Protein AF-A0A5F1B6Y2-F1 (afdb_monomer_lite)

Foldseek 3Di:
DDKDWAFAALVRHGDPDPVRGQKIWIQHPQRWIWIFGRNDLWTKTWIAHVVGDIDIDTPPCPSVVVVLVVPPPPPDPDDHPVNVVCVPDDPVRVLVVLCVPDLDDRHPHHVVVVVVVVVVVVPCVVVVVVVPCVVVVVVVVVVD

pLDDT: mean 80.1, std 14.96, range [46.19, 98.25]

Radius of gyration: 40.49 Å; chains: 1; bounding box: 96×41×99 Å

Secondary structure (DSSP, 8-state):
---EEEEE-TTSSBPSSGGG--EEEEE-TT--EEEEE-SSSSEEEEEE-TTS--EEEEETTHHHHHHHHH---TTSTT--HHHHHHHS--HHHHHHHHHSS-SSSSSSS-HHHHHHHHHHHH--HHHHHHH--HHHHHHHHTT-

Structure (mmCIF, N/CA/C/O backbone):
data_AF-A0A5F1B6Y2-F1
#
_entry.id   AF-A0A5F1B6Y2-F1
#
loop_
_atom_site.group_PDB
_atom_site.id
_atom_site.type_symbol
_atom_site.label_atom_id
_atom_site.label_alt_id
_atom_site.label_comp_id
_atom_site.label_asym_id
_atom_site.label_entity_id
_atom_site.label_seq_id
_atom_site.pdbx_PDB_ins_code
_atom_site.Cartn_x
_atom_site.Cartn_y
_atom_site.Cartn_z
_atom_site.occupancy
_atom_site.B_iso_or_equiv
_atom_site.auth_seq_id
_atom_site.auth_comp_id
_atom_site.auth_asym_id
_atom_site.auth_atom_id
_atom_site.pdbx_PDB_model_num
ATOM 1 N N . MET A 1 1 ? -7.972 -1.593 34.582 1.00 78.31 1 MET A N 1
ATOM 2 C CA . MET A 1 1 ? -8.738 -2.527 33.729 1.00 78.31 1 MET A CA 1
ATOM 3 C C . MET A 1 1 ? -7.892 -3.751 33.401 1.00 78.31 1 MET A C 1
ATOM 5 O O . MET A 1 1 ? -6.699 -3.746 33.688 1.00 78.31 1 MET A O 1
ATOM 9 N N . VAL A 1 2 ? -8.493 -4.808 32.847 1.00 90.31 2 VAL A N 1
ATOM 10 C CA . VAL A 1 2 ? -7.740 -5.930 32.261 1.00 90.31 2 VAL A CA 1
ATOM 11 C C . VAL A 1 2 ? -7.421 -5.565 30.815 1.00 90.31 2 VAL A C 1
ATOM 13 O O . VAL A 1 2 ? -8.306 -5.085 30.108 1.00 90.31 2 VAL A O 1
ATOM 16 N N . ALA A 1 3 ? -6.173 -5.773 30.390 1.00 95.94 3 ALA A N 1
ATOM 17 C CA . ALA A 1 3 ? -5.798 -5.557 28.998 1.00 95.94 3 ALA A CA 1
ATOM 18 C C . ALA A 1 3 ? -6.675 -6.418 28.074 1.00 95.94 3 ALA A C 1
ATOM 20 O O . ALA A 1 3 ? -6.994 -7.563 28.400 1.00 95.94 3 ALA A O 1
ATOM 21 N N . SER A 1 4 ? -7.082 -5.872 26.933 1.00 96.56 4 SER A N 1
ATOM 22 C CA . SER A 1 4 ? -7.984 -6.558 26.008 1.00 96.56 4 SER A CA 1
ATOM 23 C C . SER A 1 4 ? -7.586 -6.330 24.562 1.00 96.56 4 SER A C 1
ATOM 25 O O . SER A 1 4 ? -7.063 -5.277 24.211 1.00 96.56 4 SER A O 1
ATOM 27 N N . LEU A 1 5 ? -7.855 -7.326 23.725 1.00 97.56 5 LEU A N 1
ATOM 28 C CA . LEU A 1 5 ? -7.690 -7.248 22.282 1.00 97.56 5 LEU A CA 1
ATOM 29 C C . LEU A 1 5 ? -9.060 -7.437 21.634 1.00 97.56 5 LEU A C 1
ATOM 31 O O . LEU A 1 5 ? -9.757 -8.407 21.936 1.00 97.56 5 LEU A O 1
ATOM 35 N N . LYS A 1 6 ? -9.448 -6.505 20.766 1.00 97.06 6 LYS A N 1
ATOM 36 C CA . LYS A 1 6 ? -10.716 -6.531 20.038 1.00 97.06 6 LYS A CA 1
ATOM 37 C C . LYS A 1 6 ? -10.459 -6.599 18.543 1.00 97.06 6 LYS A C 1
ATOM 39 O O . LYS A 1 6 ? -9.604 -5.885 18.026 1.00 97.06 6 LYS A O 1
ATOM 44 N N . PHE A 1 7 ? -11.235 -7.443 17.876 1.00 98.25 7 PHE A N 1
ATOM 45 C CA . PHE A 1 7 ? -11.324 -7.512 16.426 1.00 98.25 7 PHE A CA 1
ATOM 46 C C . PHE A 1 7 ? -12.676 -6.939 16.028 1.00 98.25 7 PHE A C 1
ATOM 48 O O . PHE A 1 7 ? -13.721 -7.441 16.447 1.00 98.25 7 PHE A O 1
ATOM 55 N N . GLU A 1 8 ? -12.648 -5.849 15.279 1.00 98.19 8 GLU A N 1
ATOM 56 C CA . GLU A 1 8 ? -13.807 -5.004 15.037 1.00 98.19 8 GLU A CA 1
ATOM 57 C C . GLU A 1 8 ? -14.053 -4.862 13.527 1.00 98.19 8 GLU A C 1
ATOM 59 O O . GLU A 1 8 ? -13.124 -4.840 12.712 1.00 98.19 8 GLU A O 1
ATOM 64 N N . SER A 1 9 ? -15.329 -4.803 13.150 1.00 97.38 9 SER A N 1
ATOM 65 C CA . SER A 1 9 ? -15.777 -4.457 11.804 1.00 97.38 9 SER A CA 1
ATOM 66 C C . SER A 1 9 ? -15.499 -2.987 11.506 1.00 97.38 9 SER A C 1
ATOM 68 O O . SER A 1 9 ? -15.223 -2.219 12.424 1.00 97.38 9 SER A O 1
ATOM 70 N N . ALA A 1 10 ? -15.657 -2.552 10.252 1.00 95.50 10 ALA A N 1
ATOM 71 C CA . ALA A 1 10 ? -15.493 -1.140 9.884 1.00 95.50 10 ALA A CA 1
ATOM 72 C C . ALA A 1 10 ? -16.407 -0.170 10.658 1.00 95.50 10 ALA A C 1
ATOM 74 O O . ALA A 1 10 ? -16.105 1.016 10.744 1.00 95.50 10 ALA A O 1
ATOM 75 N N . ALA A 1 11 ? -17.504 -0.665 11.238 1.00 95.19 11 ALA A N 1
ATOM 76 C CA . ALA A 1 11 ? -18.408 0.129 12.065 1.00 95.19 11 ALA A CA 1
ATOM 77 C C . ALA A 1 11 ? -17.934 0.281 13.527 1.00 95.19 11 ALA A C 1
ATOM 79 O O . ALA A 1 11 ? -18.641 0.883 14.332 1.00 95.19 11 ALA A O 1
ATOM 80 N N . GLY A 1 12 ? -16.784 -0.293 13.902 1.00 94.44 12 GLY A N 1
ATOM 81 C CA . GLY A 1 12 ? -16.292 -0.296 15.284 1.00 94.44 12 GLY A CA 1
ATOM 82 C C . GLY A 1 12 ? -17.057 -1.248 16.212 1.00 94.44 12 GLY A C 1
ATOM 83 O O . GLY A 1 12 ? -17.009 -1.106 17.431 1.00 94.44 12 GLY A O 1
ATOM 84 N N . THR A 1 13 ? -17.796 -2.209 15.655 1.00 96.69 13 THR A N 1
ATOM 85 C CA . THR A 1 13 ? -18.474 -3.275 16.409 1.00 96.69 13 THR A CA 1
ATOM 86 C C . THR A 1 13 ? -17.651 -4.554 16.368 1.00 96.69 13 THR A C 1
ATOM 88 O O . THR A 1 13 ? -16.891 -4.748 15.427 1.00 96.69 13 THR A O 1
ATOM 91 N N . ALA A 1 14 ? -17.825 -5.467 17.327 1.00 97.50 14 ALA A N 1
ATOM 92 C CA . ALA A 1 14 ? -17.155 -6.769 17.282 1.00 97.50 14 ALA A CA 1
ATOM 93 C C . ALA A 1 14 ? -17.433 -7.493 15.949 1.00 97.50 14 ALA A C 1
ATOM 95 O O . ALA A 1 14 ? -18.589 -7.597 15.533 1.00 97.50 14 ALA A O 1
ATOM 96 N N . ALA A 1 15 ? -16.376 -7.957 15.282 1.00 97.62 15 ALA A N 1
ATOM 97 C CA . ALA A 1 15 ? -16.481 -8.713 14.038 1.00 97.62 15 ALA A CA 1
ATOM 98 C C . ALA A 1 15 ? -16.978 -10.140 14.322 1.00 97.62 15 ALA A C 1
ATOM 100 O O . ALA A 1 15 ? -16.497 -10.789 15.253 1.00 97.62 15 ALA A O 1
ATOM 101 N N . ALA A 1 16 ? -17.918 -10.644 13.517 1.00 96.62 16 ALA A N 1
ATOM 102 C CA . ALA A 1 16 ? -18.422 -12.013 13.648 1.00 96.62 16 ALA A CA 1
ATOM 103 C C . ALA A 1 16 ? -17.533 -13.028 12.913 1.00 96.62 16 ALA A C 1
ATOM 105 O O . ALA A 1 16 ? -17.490 -14.206 13.272 1.00 96.62 16 ALA A O 1
ATOM 106 N N . THR A 1 17 ? -16.808 -12.571 11.890 1.00 96.94 17 THR A N 1
ATOM 107 C CA . THR A 1 17 ? -15.930 -13.391 11.049 1.00 96.94 17 THR A CA 1
ATOM 108 C C . THR A 1 17 ? -14.593 -12.695 10.795 1.00 96.94 17 THR A C 1
ATOM 110 O O . THR A 1 17 ? -14.487 -11.472 10.871 1.00 96.94 17 THR A O 1
ATOM 113 N N . LEU A 1 18 ? -13.552 -13.459 10.439 1.00 95.00 18 LEU A N 1
ATOM 114 C CA . LEU A 1 18 ? -12.239 -12.887 10.100 1.00 95.00 18 LEU A CA 1
ATOM 115 C C . LEU A 1 18 ? -12.293 -11.958 8.880 1.00 95.00 18 LEU A C 1
ATOM 117 O O . LEU A 1 18 ? -11.541 -10.993 8.808 1.00 95.00 18 LEU A O 1
ATOM 121 N N . THR A 1 19 ? -13.197 -12.224 7.938 1.00 94.31 19 THR A N 1
ATOM 122 C CA . THR A 1 19 ? -13.395 -11.399 6.738 1.00 94.31 19 THR A CA 1
ATOM 123 C C . THR A 1 19 ? -13.976 -10.020 7.042 1.00 94.31 19 THR A C 1
ATOM 125 O O . THR A 1 19 ? -13.805 -9.095 6.250 1.00 94.31 19 THR A O 1
ATOM 128 N N . GLU A 1 20 ? -14.647 -9.867 8.184 1.00 96.00 20 GLU A N 1
ATOM 129 C CA . GLU A 1 20 ? -15.212 -8.592 8.631 1.00 96.00 20 GLU A CA 1
ATOM 130 C C . GLU A 1 20 ? -14.207 -7.725 9.386 1.00 96.00 20 GLU A C 1
ATOM 132 O O . GLU A 1 20 ? -14.459 -6.534 9.544 1.00 96.00 20 GLU A O 1
ATOM 137 N N . VAL A 1 21 ? -13.085 -8.282 9.851 1.00 97.19 21 VAL A N 1
ATOM 138 C CA . VAL A 1 21 ? -12.107 -7.540 10.652 1.00 97.19 21 VAL A CA 1
ATOM 139 C C . VAL A 1 21 ? -11.484 -6.432 9.811 1.00 97.19 21 VAL A C 1
ATOM 141 O O . VAL A 1 21 ? -10.780 -6.685 8.833 1.00 97.19 21 VAL A O 1
ATOM 144 N N . LYS A 1 22 ? -11.731 -5.188 10.220 1.00 96.56 22 LYS A N 1
ATOM 145 C CA . LYS A 1 22 ? -11.130 -3.980 9.636 1.00 96.56 22 LYS A CA 1
ATOM 146 C C . LYS A 1 22 ? -10.396 -3.128 10.661 1.00 96.56 22 LYS A C 1
ATOM 148 O O . LYS A 1 22 ? -9.591 -2.283 10.287 1.00 96.56 22 LYS A O 1
ATOM 153 N N . LEU A 1 23 ? -10.662 -3.373 11.936 1.00 97.12 23 LEU A N 1
ATOM 154 C CA . LEU A 1 23 ? -10.091 -2.673 13.069 1.00 97.12 23 LEU A CA 1
ATOM 155 C C . LEU A 1 23 ? -9.555 -3.710 14.059 1.00 97.12 23 LEU A C 1
ATOM 157 O O . LEU A 1 23 ? -10.221 -4.705 14.358 1.00 97.12 23 LEU A O 1
ATOM 161 N N . VAL A 1 24 ? -8.346 -3.488 14.565 1.00 98.06 24 VAL A N 1
ATOM 162 C CA . VAL A 1 24 ? -7.775 -4.273 15.665 1.00 98.06 24 VAL A CA 1
ATOM 163 C C . VAL A 1 24 ? -7.365 -3.313 16.761 1.00 98.06 24 VAL A C 1
ATOM 165 O O . VAL A 1 24 ? -6.448 -2.519 16.563 1.00 98.06 24 VAL A O 1
ATOM 168 N N . THR A 1 25 ? -8.028 -3.401 17.911 1.00 97.62 25 THR A N 1
ATOM 169 C CA . THR A 1 25 ? -7.808 -2.490 19.036 1.00 97.62 25 THR A CA 1
ATOM 170 C C . THR A 1 25 ? -7.263 -3.248 20.238 1.00 97.62 25 THR A C 1
ATOM 172 O O . THR A 1 25 ? -7.943 -4.105 20.806 1.00 97.62 25 THR A O 1
ATOM 175 N N . LEU A 1 26 ? -6.051 -2.902 20.663 1.00 98.06 26 LEU A N 1
ATOM 176 C CA . LEU A 1 26 ? -5.505 -3.272 21.966 1.00 98.06 26 LEU A CA 1
ATOM 177 C C . LEU A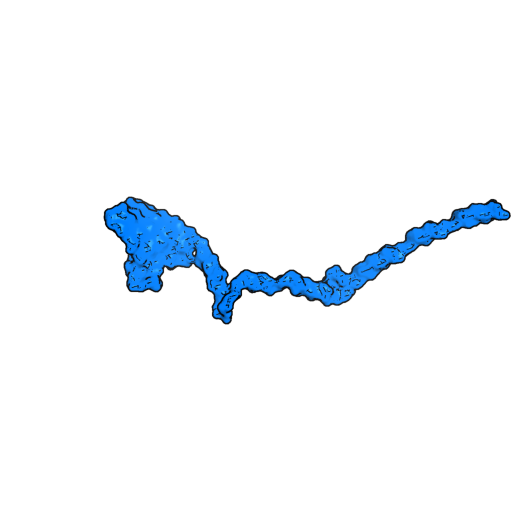 1 26 ? -5.856 -2.171 22.970 1.00 98.06 26 LEU A C 1
ATOM 179 O O . LEU A 1 26 ? -5.516 -1.014 22.742 1.00 98.06 26 LEU A O 1
ATOM 183 N N . ALA A 1 27 ? -6.488 -2.523 24.085 1.00 97.12 27 ALA A N 1
ATOM 184 C CA . ALA A 1 27 ? -6.574 -1.669 25.265 1.00 97.12 27 ALA A CA 1
ATOM 185 C C . ALA A 1 27 ? -5.620 -2.198 26.340 1.00 97.12 27 ALA A C 1
ATOM 187 O O . ALA A 1 27 ? -5.655 -3.389 26.659 1.00 97.12 27 ALA A O 1
ATOM 188 N N . ASP A 1 28 ? -4.766 -1.336 26.888 1.00 97.06 28 ASP A N 1
ATOM 189 C CA . ASP A 1 28 ? -3.877 -1.706 27.990 1.00 97.06 28 ASP A CA 1
ATOM 190 C C . ASP A 1 28 ? -4.613 -1.731 29.346 1.00 97.06 28 ASP A C 1
ATOM 192 O O . ASP A 1 28 ? -5.818 -1.496 29.451 1.00 97.06 28 ASP A O 1
ATOM 196 N N . ASN A 1 29 ? -3.898 -2.050 30.423 1.00 96.88 29 ASN A N 1
ATOM 197 C CA . ASN A 1 29 ? -4.467 -2.091 31.774 1.00 96.88 29 ASN A CA 1
ATOM 198 C C . ASN A 1 29 ? -4.874 -0.708 32.326 1.00 96.88 29 ASN A C 1
ATOM 200 O O . ASN A 1 29 ? -5.543 -0.642 33.366 1.00 96.88 29 ASN A O 1
ATOM 204 N N . THR A 1 30 ? -4.503 0.370 31.631 1.00 96.31 30 THR A N 1
ATOM 205 C CA . THR A 1 30 ? -4.811 1.769 31.952 1.00 96.31 30 THR A CA 1
ATOM 206 C C . THR A 1 30 ? -5.848 2.400 31.015 1.00 96.31 30 THR A C 1
ATOM 208 O O . THR A 1 30 ? -6.122 3.590 31.155 1.00 96.31 30 THR A O 1
ATOM 211 N N . ASP A 1 31 ? -6.455 1.611 30.120 1.00 95.38 31 ASP A N 1
ATOM 212 C CA . ASP A 1 31 ? -7.407 2.024 29.075 1.00 95.38 31 ASP A CA 1
ATOM 213 C C . ASP A 1 31 ? -6.841 2.881 27.939 1.00 95.38 31 ASP A C 1
ATOM 215 O O . ASP A 1 31 ? -7.615 3.432 27.147 1.00 95.38 31 ASP A O 1
ATOM 219 N N . ASN A 1 32 ? -5.518 2.965 27.780 1.00 96.62 32 ASN A N 1
ATOM 220 C CA . ASN A 1 32 ? -4.997 3.508 26.530 1.00 96.62 32 ASN A CA 1
ATOM 221 C C . ASN A 1 32 ? -5.260 2.512 25.404 1.00 96.62 32 ASN A C 1
ATOM 223 O O . ASN A 1 32 ? -5.113 1.299 25.579 1.00 96.62 32 ASN A O 1
ATOM 227 N N . LYS A 1 33 ? -5.638 3.032 24.238 1.00 97.38 33 LYS A N 1
ATOM 228 C CA . LYS A 1 33 ? -6.021 2.234 23.076 1.00 97.38 33 LYS A CA 1
ATOM 229 C C . LYS A 1 33 ? -5.023 2.397 21.946 1.00 97.38 33 LYS A C 1
ATOM 231 O O . LYS A 1 33 ? -4.625 3.516 21.629 1.00 97.38 33 LYS A O 1
ATOM 236 N N . TYR A 1 34 ? -4.685 1.283 21.316 1.00 97.69 34 TYR A N 1
ATOM 237 C CA . TYR A 1 34 ? -3.834 1.197 20.139 1.00 97.69 34 TYR A CA 1
ATOM 238 C C . TYR A 1 34 ? -4.632 0.499 19.047 1.00 97.69 34 TYR A C 1
ATOM 240 O O . TYR A 1 34 ? -5.012 -0.658 19.227 1.00 97.69 34 TYR A O 1
ATOM 248 N N . THR A 1 35 ? -4.897 1.192 17.945 1.00 97.56 35 THR A N 1
ATOM 249 C CA . THR A 1 35 ? -5.775 0.692 16.886 1.00 97.56 35 THR A CA 1
ATOM 250 C C . THR A 1 35 ? -5.023 0.609 15.566 1.00 97.56 35 THR A C 1
ATOM 252 O O . THR A 1 35 ? -4.424 1.588 15.125 1.00 97.56 35 THR A O 1
ATOM 255 N N . LEU A 1 36 ? -5.061 -0.566 14.942 1.00 96.81 36 LEU A N 1
ATOM 256 C CA . LEU A 1 36 ? -4.753 -0.756 13.527 1.00 96.81 36 LEU A CA 1
ATOM 257 C C . LEU A 1 36 ? -6.067 -0.660 12.755 1.00 96.81 36 LEU A C 1
ATOM 259 O O . LEU A 1 36 ? -7.000 -1.405 13.050 1.00 96.81 36 LEU A O 1
ATOM 263 N N . ASP A 1 37 ? -6.134 0.246 11.789 1.00 94.44 37 ASP A N 1
ATOM 264 C CA . ASP A 1 37 ? -7.320 0.530 10.987 1.00 94.44 37 ASP A CA 1
ATOM 265 C C . ASP A 1 37 ? -6.989 0.353 9.497 1.00 94.44 37 ASP A C 1
ATOM 267 O O . ASP A 1 37 ? -6.091 1.002 8.958 1.00 94.44 37 ASP A O 1
ATOM 271 N N . ILE A 1 38 ? -7.715 -0.567 8.861 1.00 91.94 38 ILE A N 1
ATOM 272 C CA . ILE A 1 38 ? -7.676 -0.871 7.423 1.00 91.94 38 ILE A CA 1
ATOM 273 C C . ILE A 1 38 ? -9.072 -0.725 6.791 1.00 91.94 38 ILE A C 1
ATOM 275 O O . ILE A 1 38 ? -9.436 -1.441 5.855 1.00 91.94 38 ILE A O 1
ATOM 279 N N . THR A 1 39 ? -9.914 0.142 7.357 1.00 91.50 39 THR A N 1
ATOM 280 C CA . THR A 1 39 ? -11.241 0.469 6.808 1.00 91.50 39 THR A CA 1
ATOM 281 C C . THR A 1 39 ? -11.145 1.177 5.461 1.00 91.50 39 THR A C 1
ATOM 283 O O . THR A 1 39 ? -12.044 1.047 4.631 1.00 91.50 39 THR A O 1
ATOM 286 N N . THR A 1 40 ? -10.043 1.892 5.245 1.00 87.56 40 THR A N 1
ATOM 287 C CA . THR A 1 40 ? -9.652 2.520 3.981 1.00 87.56 40 THR A CA 1
ATOM 288 C C . THR A 1 40 ? -8.536 1.731 3.295 1.00 87.56 40 THR A C 1
ATOM 290 O O . THR A 1 40 ? -8.007 0.775 3.856 1.00 87.56 40 THR A O 1
ATOM 293 N N . ASP A 1 41 ? -8.128 2.168 2.103 1.00 82.56 41 ASP A N 1
ATOM 294 C CA . ASP A 1 41 ? -6.990 1.578 1.385 1.00 82.56 41 ASP A CA 1
ATOM 295 C C . ASP A 1 41 ? -5.638 1.834 2.081 1.00 82.56 41 ASP A C 1
ATOM 297 O O . ASP A 1 41 ? -4.663 1.123 1.841 1.00 82.56 41 ASP A O 1
ATOM 301 N N . ASP A 1 42 ? -5.562 2.826 2.970 1.00 85.44 42 ASP A N 1
ATOM 302 C CA . ASP A 1 42 ? -4.371 3.087 3.776 1.00 85.44 42 ASP A CA 1
ATOM 303 C C . ASP A 1 42 ? -4.420 2.364 5.127 1.00 85.44 42 ASP A C 1
ATOM 305 O O . ASP A 1 42 ? -5.476 2.246 5.753 1.00 85.44 42 ASP A O 1
ATOM 309 N N . LEU A 1 43 ? -3.244 1.943 5.607 1.00 91.19 43 LEU A N 1
ATOM 310 C CA . LEU A 1 43 ? -3.075 1.461 6.976 1.00 91.19 43 LEU A CA 1
ATOM 311 C C . LEU A 1 43 ? -2.939 2.657 7.913 1.00 91.19 43 LEU A C 1
ATOM 313 O O . LEU A 1 43 ? -1.966 3.411 7.835 1.00 91.19 43 LEU A O 1
ATOM 317 N N . LYS A 1 44 ? -3.872 2.793 8.848 1.00 94.06 44 LYS A N 1
ATOM 318 C CA . LYS A 1 44 ? -3.803 3.785 9.917 1.00 94.06 44 LYS A CA 1
ATOM 319 C C . LYS A 1 44 ? -3.423 3.119 11.231 1.00 94.06 44 LYS A C 1
ATOM 321 O O . LYS A 1 44 ? -3.907 2.040 11.570 1.00 94.06 44 LYS A O 1
ATOM 326 N N . VAL A 1 45 ? -2.550 3.782 11.977 1.00 95.75 45 VAL A N 1
ATOM 327 C CA . VAL A 1 45 ? -2.151 3.396 13.329 1.00 95.75 45 VAL A CA 1
ATOM 328 C C . VAL A 1 45 ? -2.552 4.527 14.262 1.00 95.75 45 VAL A C 1
ATOM 330 O O . VAL A 1 45 ? -2.075 5.651 14.112 1.00 95.75 45 VAL A O 1
ATOM 333 N N . ALA A 1 46 ? -3.432 4.244 15.214 1.00 96.50 46 ALA A N 1
ATOM 334 C CA . ALA A 1 46 ? -3.942 5.230 16.155 1.00 96.50 46 ALA A CA 1
ATOM 335 C C . ALA A 1 46 ? -3.547 4.891 17.593 1.00 96.50 46 ALA A C 1
ATOM 337 O O . ALA A 1 46 ? -3.565 3.731 18.002 1.00 96.50 46 ALA A O 1
ATOM 338 N N . TYR A 1 47 ? -3.238 5.925 18.371 1.00 97.56 47 TYR A N 1
ATOM 339 C CA . TYR A 1 47 ? -3.087 5.861 19.819 1.00 97.56 47 TYR A CA 1
ATOM 340 C C . TYR A 1 47 ? -4.076 6.817 20.481 1.00 97.56 47 TYR A C 1
ATOM 342 O O . TYR A 1 47 ? -4.031 8.022 20.237 1.00 97.56 47 TYR A O 1
ATOM 350 N N . THR A 1 48 ? -4.937 6.299 21.350 1.00 97.50 48 THR A N 1
ATOM 351 C CA . THR A 1 48 ? -5.871 7.101 22.147 1.00 97.50 48 THR A CA 1
ATOM 352 C C . THR A 1 48 ? -5.539 6.925 23.626 1.00 97.50 48 THR A C 1
ATOM 354 O O . THR A 1 48 ? -5.822 5.860 24.177 1.00 97.50 48 THR A O 1
ATOM 357 N N . PRO A 1 49 ? -4.926 7.922 24.284 1.00 97.19 49 PRO A N 1
ATOM 358 C CA . PRO A 1 49 ? -4.699 7.865 25.721 1.00 97.19 49 PRO A CA 1
ATOM 359 C C . PRO A 1 49 ? -6.033 7.888 26.474 1.00 97.19 49 PRO A C 1
ATOM 361 O O . PRO A 1 49 ? -6.995 8.519 26.026 1.00 97.19 49 PRO A O 1
ATOM 364 N N . ASN A 1 50 ? -6.087 7.244 27.638 1.00 96.19 50 ASN A N 1
ATOM 365 C CA . ASN A 1 50 ? -7.275 7.263 28.484 1.00 96.19 50 ASN A CA 1
ATOM 366 C C . ASN A 1 50 ? -7.661 8.708 28.855 1.00 96.19 50 ASN A C 1
ATOM 368 O O . ASN A 1 50 ? -6.848 9.466 29.385 1.00 96.19 50 ASN A O 1
ATOM 372 N N . GLY A 1 51 ? -8.900 9.094 28.543 1.00 93.94 51 GLY A N 1
ATOM 373 C CA . GLY A 1 51 ? -9.417 10.445 28.772 1.00 93.94 51 GLY A CA 1
ATOM 374 C C . GLY A 1 51 ? -8.854 11.527 27.842 1.00 93.94 51 GLY A C 1
ATOM 375 O O . GLY A 1 51 ? -9.112 12.705 28.078 1.00 93.94 51 GLY A O 1
ATOM 376 N N . GLY A 1 52 ? -8.095 11.163 26.803 1.00 94.56 52 GLY A N 1
ATOM 377 C CA . GLY A 1 52 ? -7.544 12.110 25.835 1.00 94.56 52 GLY A CA 1
ATOM 378 C C . GLY A 1 52 ? -7.987 11.855 24.394 1.00 94.56 52 GLY A C 1
ATOM 379 O O . GLY A 1 52 ? -8.751 10.940 24.095 1.00 94.56 52 GLY A O 1
ATOM 380 N N . GLN A 1 53 ? -7.486 12.698 23.491 1.00 95.00 53 GLN A N 1
ATOM 381 C CA . GLN A 1 53 ? -7.807 12.641 22.064 1.00 95.00 53 GLN A CA 1
ATOM 382 C C . GLN A 1 53 ? -6.923 11.633 21.324 1.00 95.00 53 GLN A C 1
ATOM 384 O O . GLN A 1 53 ? -5.731 11.506 21.618 1.00 95.00 53 GLN A O 1
ATOM 389 N N . ALA A 1 54 ? -7.503 10.974 20.321 1.00 94.44 54 ALA A N 1
ATOM 390 C CA . ALA A 1 54 ? -6.784 10.078 19.427 1.00 94.44 54 ALA A CA 1
ATOM 391 C C . ALA A 1 54 ? -5.679 10.817 18.652 1.00 94.44 54 ALA A C 1
ATOM 393 O O . ALA A 1 54 ? -5.864 11.938 18.175 1.00 94.44 54 ALA A O 1
ATOM 394 N N . LYS A 1 55 ? -4.522 10.166 18.525 1.00 95.81 55 LYS A N 1
ATOM 395 C CA . LYS A 1 55 ? -3.409 10.554 17.657 1.00 95.81 55 LYS A CA 1
ATOM 396 C C . LYS A 1 55 ? -3.264 9.497 16.576 1.00 95.81 55 LYS A C 1
ATOM 398 O O . LYS A 1 55 ? -3.006 8.340 16.895 1.00 95.81 55 LYS A O 1
ATOM 403 N N . GLU A 1 56 ? -3.403 9.900 15.323 1.00 95.62 56 GLU A N 1
ATOM 404 C CA . GLU A 1 56 ? -3.403 8.993 14.177 1.00 95.62 56 GLU A CA 1
ATOM 405 C C . GLU A 1 56 ? -2.173 9.214 13.299 1.00 95.62 56 GLU A C 1
ATOM 407 O O . GLU A 1 56 ? -1.758 10.347 13.048 1.00 95.62 56 GLU A O 1
ATOM 412 N N . TYR A 1 57 ? -1.607 8.117 12.808 1.00 94.06 57 TYR A N 1
ATOM 413 C CA . TYR A 1 57 ? -0.594 8.108 11.768 1.00 94.06 57 TYR A CA 1
ATOM 414 C C . TYR A 1 57 ? -1.088 7.263 10.598 1.00 94.06 57 TYR A C 1
ATOM 416 O O . TYR A 1 57 ? -1.430 6.095 10.771 1.00 94.06 57 TYR A O 1
ATOM 424 N N . THR A 1 58 ? -1.125 7.855 9.406 1.00 92.81 58 THR A N 1
ATOM 425 C CA . THR A 1 58 ? -1.543 7.160 8.182 1.00 92.81 58 THR A CA 1
ATOM 426 C C . THR A 1 58 ? -0.311 6.744 7.388 1.00 92.81 58 THR A C 1
ATOM 428 O O . THR A 1 58 ? 0.509 7.584 7.012 1.00 92.81 58 THR A O 1
ATOM 431 N N . VAL A 1 59 ? -0.182 5.447 7.117 1.00 87.44 59 VAL A N 1
ATOM 432 C CA . VAL A 1 59 ? 0.818 4.894 6.201 1.00 87.44 59 VAL A CA 1
ATOM 433 C C . VAL A 1 59 ? 0.251 4.964 4.783 1.00 87.44 59 VAL A C 1
ATOM 435 O O . VAL A 1 59 ? -0.380 4.024 4.300 1.00 87.44 59 VAL A O 1
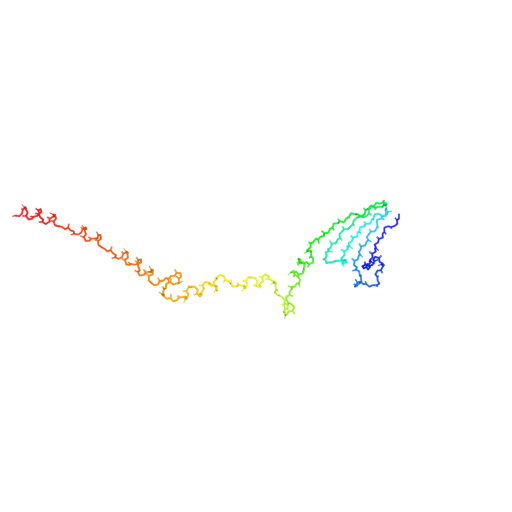ATOM 438 N N . ASN A 1 60 ? 0.472 6.102 4.125 1.00 82.31 60 ASN A N 1
ATOM 439 C CA . ASN A 1 60 ? -0.031 6.352 2.775 1.00 82.31 60 ASN A CA 1
ATOM 440 C C . ASN A 1 60 ? 0.625 5.427 1.739 1.00 82.31 60 ASN A C 1
ATOM 442 O O . ASN A 1 60 ? 1.842 5.224 1.751 1.00 82.31 60 ASN A O 1
ATOM 446 N N . GLY A 1 61 ? -0.166 4.925 0.789 1.00 74.12 61 GLY A N 1
ATOM 447 C CA . GLY A 1 61 ? 0.354 4.227 -0.392 1.00 74.12 61 GLY A CA 1
ATOM 448 C C . GLY A 1 61 ? 0.871 2.809 -0.130 1.00 74.12 61 GLY A C 1
ATOM 449 O O . GLY A 1 61 ? 1.421 2.188 -1.042 1.00 74.12 61 GLY A O 1
ATOM 450 N N . LEU A 1 62 ? 0.665 2.264 1.075 1.00 80.94 62 LEU A N 1
ATOM 451 C CA . LEU A 1 62 ? 1.010 0.880 1.407 1.00 80.94 62 LEU A CA 1
ATOM 452 C C . LEU A 1 62 ? 0.248 -0.113 0.523 1.00 80.94 62 LEU A C 1
ATOM 454 O O . LEU A 1 62 ? 0.865 -1.015 -0.038 1.00 80.94 62 LEU A O 1
ATOM 458 N N . ALA A 1 63 ? -1.061 0.078 0.332 1.00 73.50 63 ALA A N 1
ATOM 459 C CA . ALA A 1 63 ? -1.850 -0.760 -0.570 1.00 73.50 63 ALA A CA 1
ATOM 460 C C . ALA A 1 63 ? -1.397 -0.639 -2.027 1.00 73.50 63 ALA A C 1
ATOM 462 O O . ALA A 1 63 ? -1.396 -1.633 -2.741 1.00 73.50 63 ALA A O 1
ATOM 463 N N . ALA A 1 64 ? -0.940 0.534 -2.471 1.00 72.56 64 ALA A N 1
ATOM 464 C CA . ALA A 1 64 ? -0.383 0.692 -3.812 1.00 72.56 64 ALA A CA 1
ATOM 465 C C . ALA A 1 64 ? 0.976 -0.016 -3.956 1.00 72.56 64 ALA A C 1
ATOM 467 O O . ALA A 1 64 ? 1.238 -0.642 -4.980 1.00 72.56 64 ALA A O 1
ATOM 468 N N . ALA A 1 65 ? 1.843 0.057 -2.942 1.00 71.19 65 ALA A N 1
ATOM 469 C CA . ALA A 1 65 ? 3.143 -0.611 -2.938 1.00 71.19 65 ALA A CA 1
ATOM 470 C C . ALA A 1 65 ? 3.005 -2.140 -2.856 1.00 71.19 65 ALA A C 1
ATOM 472 O O . ALA A 1 65 ? 3.603 -2.855 -3.658 1.00 71.19 65 ALA A O 1
ATOM 473 N N . LEU A 1 66 ? 2.169 -2.638 -1.939 1.00 74.56 66 LEU A N 1
ATOM 474 C CA . LEU A 1 66 ? 1.827 -4.057 -1.833 1.00 74.56 66 LEU A CA 1
ATOM 475 C C . LEU A 1 66 ? 1.053 -4.524 -3.059 1.00 74.56 66 LEU A C 1
ATOM 477 O O . LEU A 1 66 ? 1.337 -5.591 -3.574 1.00 74.56 66 LEU A O 1
ATOM 481 N N . GLY A 1 67 ? 0.139 -3.707 -3.573 1.00 68.25 67 GLY A N 1
ATOM 482 C CA . GLY A 1 67 ? -0.578 -3.942 -4.816 1.00 68.25 67 GLY A CA 1
ATOM 483 C C . GLY A 1 67 ? 0.392 -4.161 -5.960 1.00 68.25 67 GLY A C 1
ATOM 484 O O . GLY A 1 67 ? 0.336 -5.211 -6.570 1.00 68.25 67 GLY A O 1
ATOM 485 N N . LYS A 1 68 ? 1.355 -3.265 -6.195 1.00 67.38 68 LYS A N 1
ATOM 486 C CA . LYS A 1 68 ? 2.405 -3.437 -7.220 1.00 67.38 68 LYS A CA 1
ATOM 487 C C . LYS A 1 68 ? 3.314 -4.648 -6.987 1.00 67.38 68 LYS A C 1
ATOM 489 O O . LYS A 1 68 ? 3.842 -5.202 -7.944 1.00 67.38 68 LYS A O 1
ATOM 494 N N . LEU A 1 69 ? 3.523 -5.040 -5.731 1.00 63.56 69 LEU A N 1
ATOM 495 C CA . LEU A 1 69 ? 4.295 -6.231 -5.375 1.00 63.56 69 LEU A CA 1
ATOM 496 C C . LEU A 1 69 ? 3.502 -7.531 -5.613 1.00 63.56 69 LEU A C 1
ATOM 498 O O . LEU A 1 69 ? 4.081 -8.535 -6.018 1.00 63.56 69 LEU A O 1
ATOM 502 N N . LEU A 1 70 ? 2.194 -7.506 -5.341 1.00 64.50 70 LEU A N 1
ATOM 503 C CA . LEU A 1 70 ? 1.286 -8.657 -5.327 1.00 64.50 70 LEU A CA 1
ATOM 504 C C . LEU A 1 70 ? 0.478 -8.811 -6.619 1.00 64.50 70 LEU A C 1
ATOM 506 O O . LEU A 1 70 ? 0.018 -9.915 -6.902 1.00 64.50 70 LEU A O 1
ATOM 510 N N . THR A 1 71 ? 0.326 -7.752 -7.421 1.00 56.16 71 THR A N 1
ATOM 511 C CA . THR A 1 71 ? -0.091 -7.850 -8.827 1.00 56.16 71 THR A CA 1
ATOM 512 C C . THR A 1 71 ? 1.058 -8.459 -9.615 1.00 56.16 71 THR A C 1
ATOM 514 O O . THR A 1 71 ? 1.830 -7.810 -10.310 1.00 56.16 71 THR A O 1
ATOM 517 N N . ILE A 1 72 ? 1.158 -9.773 -9.464 1.00 52.59 72 ILE A N 1
ATOM 518 C CA . ILE A 1 72 ? 1.402 -10.679 -10.571 1.00 52.59 72 ILE A CA 1
ATOM 519 C C . ILE A 1 72 ? 0.207 -10.468 -11.504 1.00 52.59 72 ILE A C 1
ATOM 521 O O . ILE A 1 72 ? -0.933 -10.534 -11.038 1.00 52.59 72 ILE A O 1
ATOM 525 N N . ASP A 1 73 ? 0.447 -10.150 -12.776 1.00 46.19 73 ASP A N 1
ATOM 526 C CA . ASP A 1 73 ? -0.613 -10.138 -13.785 1.00 46.19 73 ASP A CA 1
ATOM 527 C C . ASP A 1 73 ? -1.458 -11.413 -13.623 1.00 46.19 73 ASP A C 1
ATOM 529 O O . ASP A 1 73 ? -0.952 -12.538 -13.702 1.00 46.19 73 ASP A O 1
ATOM 533 N N . GLY A 1 74 ? -2.751 -11.222 -13.349 1.00 51.03 74 GLY A N 1
ATOM 534 C CA . GLY A 1 74 ? -3.729 -12.286 -13.145 1.00 51.03 74 GLY A CA 1
ATOM 535 C C . GLY A 1 74 ? -3.901 -13.216 -14.350 1.00 51.03 74 GLY A C 1
ATOM 536 O O . GLY A 1 74 ? -4.697 -14.148 -14.271 1.00 51.03 74 GLY A O 1
ATOM 537 N N . SER A 1 75 ? -3.171 -13.001 -15.447 1.00 51.53 75 SER A N 1
ATOM 538 C CA . SER A 1 75 ? -3.163 -13.875 -16.612 1.00 51.53 75 SER A CA 1
ATOM 539 C C . SER A 1 75 ? -2.152 -15.028 -16.540 1.00 51.53 75 SER A C 1
ATOM 541 O O . SER A 1 75 ? -2.376 -16.034 -17.211 1.00 51.53 75 SER A O 1
ATOM 543 N N . THR A 1 76 ? -1.059 -14.948 -15.763 1.00 50.72 76 THR A N 1
ATOM 544 C CA . THR A 1 76 ? -0.129 -16.088 -15.587 1.00 50.72 76 THR A CA 1
ATOM 545 C C . THR A 1 76 ? 0.692 -15.948 -14.305 1.00 50.72 76 THR A C 1
ATOM 547 O O . THR A 1 76 ? 1.389 -14.957 -14.106 1.00 50.72 76 THR A O 1
ATOM 550 N N . ALA A 1 77 ? 0.680 -16.967 -13.446 1.00 48.12 77 ALA A N 1
ATOM 551 C CA . ALA A 1 77 ? 1.525 -17.004 -12.258 1.00 48.12 77 ALA A CA 1
ATOM 552 C C . ALA A 1 77 ? 3.014 -16.770 -12.604 1.00 48.12 77 ALA A C 1
ATOM 554 O O . ALA A 1 77 ? 3.598 -17.517 -13.388 1.00 48.12 77 ALA A O 1
ATOM 555 N N . GLY A 1 78 ? 3.643 -15.774 -11.967 1.00 51.81 78 GLY A N 1
ATOM 556 C CA . GLY A 1 78 ? 5.090 -15.786 -11.729 1.00 51.81 78 GLY A CA 1
ATOM 557 C C . GLY A 1 78 ? 5.978 -14.768 -12.450 1.00 51.81 78 GLY A C 1
ATOM 558 O O . GLY A 1 78 ? 7.192 -14.965 -12.437 1.00 51.81 78 GLY A O 1
ATOM 559 N N . LYS A 1 79 ? 5.465 -13.678 -13.037 1.00 52.06 79 LYS A N 1
ATOM 560 C CA . LYS A 1 79 ? 6.340 -12.602 -13.549 1.00 52.06 79 LYS A CA 1
ATOM 561 C C . LYS A 1 79 ? 6.082 -11.274 -12.845 1.00 52.06 79 LYS A C 1
ATOM 563 O O . LYS A 1 79 ? 4.987 -10.733 -12.878 1.00 52.06 79 LYS A O 1
ATOM 568 N N . SER A 1 80 ? 7.124 -10.781 -12.178 1.00 56.59 80 SER A N 1
ATOM 569 C CA . SER A 1 80 ? 7.177 -9.437 -11.603 1.00 56.59 80 SER A CA 1
ATOM 570 C C . SER A 1 80 ? 7.016 -8.383 -12.702 1.00 56.59 80 SER A C 1
ATOM 572 O O . SER A 1 80 ? 7.558 -8.561 -13.790 1.00 56.59 80 SER A O 1
ATOM 574 N N . VAL A 1 81 ? 6.392 -7.245 -12.388 1.00 56.53 81 VAL A N 1
ATOM 575 C CA . VAL A 1 81 ? 6.389 -6.030 -13.230 1.00 56.53 81 VAL A CA 1
ATOM 576 C C . VAL A 1 81 ? 7.814 -5.613 -13.641 1.00 56.53 81 VAL A C 1
ATOM 578 O O . VAL A 1 81 ? 8.023 -5.074 -14.723 1.00 56.53 81 VAL A O 1
ATOM 581 N N . LEU A 1 82 ? 8.831 -5.945 -12.832 1.00 57.97 82 LEU A N 1
ATOM 582 C CA . LEU A 1 82 ? 10.242 -5.749 -13.188 1.00 57.97 82 LEU A CA 1
ATOM 583 C C . LEU A 1 82 ? 10.654 -6.549 -14.433 1.00 57.97 82 LEU A C 1
ATOM 585 O O . LEU A 1 82 ? 11.468 -6.070 -15.215 1.00 57.97 82 LEU A O 1
ATOM 589 N N . ALA A 1 83 ? 10.100 -7.745 -14.643 1.00 57.78 83 ALA A N 1
ATOM 590 C CA . ALA A 1 83 ? 10.387 -8.556 -15.824 1.00 57.78 83 ALA A CA 1
ATOM 591 C C . ALA A 1 83 ? 9.782 -7.946 -17.099 1.00 57.78 83 ALA A C 1
ATOM 593 O O . ALA A 1 83 ? 10.404 -8.036 -18.153 1.00 57.78 83 ALA A O 1
ATOM 594 N N . GLU A 1 84 ? 8.617 -7.297 -17.010 1.00 57.72 84 GLU A N 1
ATOM 595 C CA . GLU A 1 84 ? 8.025 -6.557 -18.133 1.00 57.72 84 GLU A CA 1
ATOM 596 C C . GLU A 1 84 ? 8.767 -5.252 -18.428 1.00 57.72 84 GLU A C 1
ATOM 598 O O . GLU A 1 84 ? 9.038 -4.967 -19.591 1.00 57.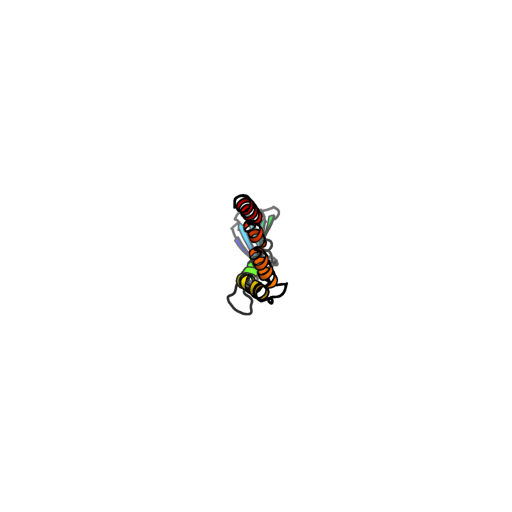72 84 GLU A O 1
ATOM 603 N N . GLU A 1 85 ? 9.161 -4.483 -17.408 1.00 59.75 85 GLU A N 1
ATOM 604 C CA . GLU A 1 85 ? 9.950 -3.256 -17.606 1.00 59.75 85 GLU A CA 1
ATOM 605 C C . GLU A 1 85 ? 11.347 -3.544 -18.180 1.00 59.75 85 GLU A C 1
ATOM 607 O O . GLU A 1 85 ? 11.801 -2.837 -19.076 1.00 59.75 85 GLU A O 1
ATOM 612 N N . VAL A 1 86 ? 12.013 -4.623 -17.752 1.00 58.91 86 VAL A N 1
ATOM 613 C CA . VAL A 1 86 ? 13.287 -5.069 -18.354 1.00 58.91 86 VAL A CA 1
ATOM 614 C C . VAL A 1 86 ? 13.084 -5.597 -19.784 1.00 58.91 86 VAL A C 1
ATOM 616 O O . VAL A 1 86 ? 13.983 -5.483 -20.617 1.00 58.91 86 VAL A O 1
ATOM 619 N N . ALA A 1 87 ? 11.900 -6.134 -20.097 1.00 60.31 87 ALA A N 1
ATOM 620 C CA . ALA A 1 87 ? 11.541 -6.617 -21.428 1.00 60.31 87 ALA A CA 1
ATOM 621 C C . ALA A 1 87 ? 11.033 -5.522 -22.384 1.00 60.31 87 ALA A C 1
ATOM 623 O O . ALA A 1 87 ? 10.848 -5.810 -23.567 1.00 60.31 87 ALA A O 1
ATOM 624 N N . LYS A 1 88 ? 10.845 -4.266 -21.942 1.00 63.09 88 LYS A N 1
ATOM 625 C CA . LYS A 1 88 ? 10.414 -3.126 -22.785 1.00 63.09 88 LYS A CA 1
ATOM 626 C C . LYS A 1 88 ? 11.504 -2.620 -23.751 1.00 63.09 88 LYS A C 1
ATOM 628 O O . LYS A 1 88 ? 11.623 -1.424 -23.996 1.00 63.09 88 LYS A O 1
ATOM 633 N N . LYS A 1 89 ? 12.185 -3.558 -24.417 1.00 63.81 89 LYS A N 1
ATOM 634 C CA . LYS A 1 89 ? 13.316 -3.445 -25.351 1.00 63.81 89 LYS A CA 1
ATOM 635 C C . LYS A 1 89 ? 14.661 -3.449 -24.629 1.00 63.81 89 LYS A C 1
ATOM 637 O O . LYS A 1 89 ? 15.105 -2.390 -24.177 1.00 63.81 89 LYS A O 1
ATOM 642 N N . PRO A 1 90 ? 15.371 -4.594 -24.566 1.00 71.62 90 PRO A N 1
ATOM 643 C CA . PRO A 1 90 ? 16.797 -4.542 -24.276 1.00 71.62 90 PRO A CA 1
ATOM 644 C C . PRO A 1 90 ? 17.431 -3.552 -25.258 1.00 71.62 90 PRO A C 1
ATOM 646 O O . PRO A 1 90 ? 17.098 -3.563 -26.440 1.00 71.62 90 PRO A O 1
ATOM 649 N N . VAL A 1 91 ? 18.322 -2.679 -24.780 1.00 71.75 91 VAL A N 1
ATOM 650 C CA . VAL A 1 91 ? 19.012 -1.645 -25.584 1.00 71.75 91 VAL A CA 1
ATOM 651 C C . VAL A 1 91 ? 19.464 -2.172 -26.955 1.00 71.75 91 VAL A C 1
ATOM 653 O O . VAL A 1 91 ? 19.359 -1.475 -27.961 1.00 71.75 91 VAL A O 1
ATOM 656 N N . VAL A 1 92 ? 19.878 -3.439 -27.000 1.00 69.62 92 VAL A N 1
ATOM 657 C CA . VAL A 1 92 ? 20.253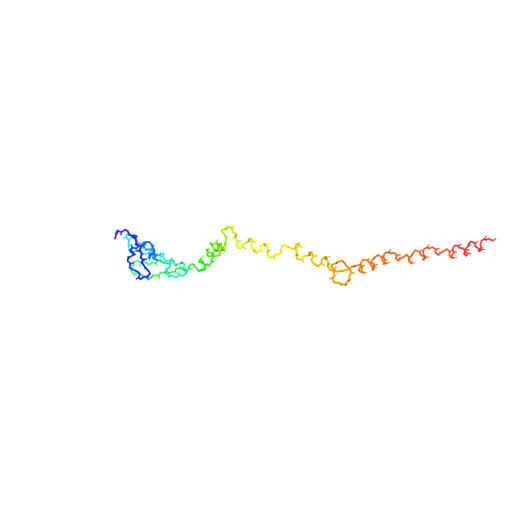 -4.179 -28.208 1.00 69.62 92 VAL A CA 1
ATOM 658 C C . VAL A 1 92 ? 19.125 -4.243 -29.252 1.00 69.62 92 VAL A C 1
ATOM 660 O O . VAL A 1 92 ? 19.371 -3.936 -30.412 1.00 69.62 92 VAL A O 1
ATOM 663 N N . GLU A 1 93 ? 17.886 -4.567 -28.877 1.00 76.06 93 GLU A N 1
ATOM 664 C CA . GLU A 1 93 ? 16.747 -4.634 -29.809 1.00 76.06 93 GLU A CA 1
ATOM 665 C C . GLU A 1 93 ? 16.333 -3.265 -30.359 1.00 76.06 93 GLU A C 1
ATOM 667 O O . GLU A 1 93 ? 15.867 -3.178 -31.492 1.00 76.06 93 GLU A O 1
ATOM 672 N N . ALA A 1 94 ? 16.531 -2.187 -29.593 1.00 74.25 94 ALA A N 1
ATOM 673 C CA . ALA A 1 94 ? 16.311 -0.827 -30.086 1.00 74.25 94 ALA A CA 1
ATOM 674 C C . ALA A 1 94 ? 17.417 -0.376 -31.060 1.00 74.25 94 ALA A C 1
ATOM 676 O O . ALA A 1 94 ? 17.148 0.387 -31.986 1.00 74.25 94 ALA A O 1
ATOM 677 N N . LEU A 1 95 ? 18.645 -0.868 -30.870 1.00 76.44 95 LEU A N 1
ATOM 678 C CA . LEU A 1 95 ? 19.803 -0.548 -31.706 1.00 76.44 95 LEU A CA 1
ATOM 679 C C . LEU A 1 95 ? 19.828 -1.324 -33.028 1.00 76.44 95 LEU A C 1
ATOM 681 O O . LEU A 1 95 ? 20.280 -0.770 -34.022 1.00 76.44 95 LEU A O 1
ATOM 685 N N . ILE A 1 96 ? 19.340 -2.571 -33.073 1.00 77.81 96 ILE A N 1
ATOM 686 C CA . ILE A 1 96 ? 19.339 -3.404 -34.294 1.00 77.81 96 ILE A CA 1
ATOM 687 C C . ILE A 1 96 ? 18.718 -2.690 -35.509 1.00 77.81 96 ILE A C 1
ATOM 689 O O . ILE A 1 96 ? 19.393 -2.630 -36.534 1.00 77.81 96 ILE A O 1
ATOM 693 N N . PRO A 1 97 ? 17.498 -2.120 -35.453 1.00 76.75 97 PRO A N 1
ATOM 694 C CA . PRO A 1 97 ? 16.928 -1.427 -36.606 1.00 76.75 97 PRO A CA 1
ATOM 695 C C . PRO A 1 97 ? 17.692 -0.150 -36.967 1.00 76.75 97 PRO A C 1
ATOM 697 O O . PRO A 1 97 ? 17.755 0.180 -38.141 1.00 76.75 97 PRO A O 1
ATOM 700 N N . GLU A 1 98 ? 18.309 0.541 -36.004 1.00 75.62 98 GLU A N 1
ATOM 701 C CA . GLU A 1 98 ? 19.135 1.733 -36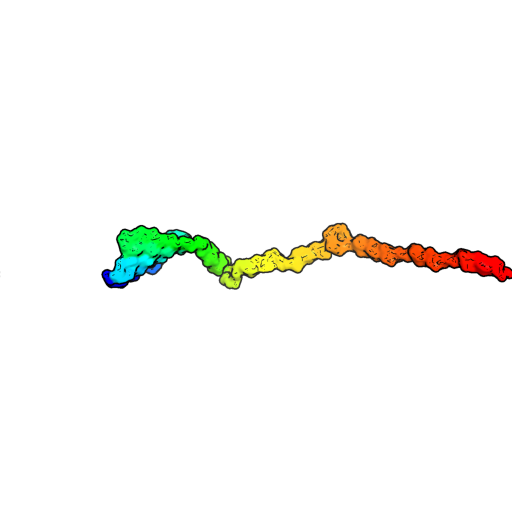.255 1.00 75.62 98 GLU A CA 1
ATOM 702 C C . GLU A 1 98 ? 20.473 1.388 -36.931 1.00 75.62 98 GLU A C 1
ATOM 704 O O . GLU A 1 98 ? 20.961 2.128 -37.784 1.00 75.62 98 GLU A O 1
ATOM 709 N N . LEU A 1 99 ? 21.048 0.238 -36.567 1.00 73.25 99 LEU A N 1
ATOM 710 C CA . LEU A 1 99 ? 22.242 -0.346 -37.182 1.00 73.25 99 LEU A CA 1
ATOM 711 C C . LEU A 1 99 ? 21.945 -0.978 -38.549 1.00 73.25 99 LEU A C 1
ATOM 713 O O . LEU A 1 99 ? 22.841 -1.051 -39.383 1.00 73.25 99 LEU A O 1
ATOM 717 N N . ALA A 1 100 ? 20.712 -1.446 -38.763 1.00 72.19 100 ALA A N 1
ATOM 718 C CA . ALA A 1 100 ? 20.252 -2.072 -40.001 1.00 72.19 100 ALA A CA 1
ATOM 719 C C . ALA A 1 100 ? 19.576 -1.093 -40.975 1.00 72.19 100 ALA A C 1
ATOM 721 O O . ALA A 1 100 ? 19.139 -1.522 -42.045 1.00 72.19 100 ALA A O 1
ATOM 722 N N . LYS A 1 101 ? 19.473 0.203 -40.629 1.00 71.69 101 LYS A N 1
ATOM 723 C CA . LYS A 1 101 ? 19.138 1.239 -41.615 1.00 71.69 101 LYS A CA 1
ATOM 724 C C . LYS A 1 101 ? 20.144 1.147 -42.756 1.00 71.69 101 LYS A C 1
ATOM 726 O O . LYS A 1 101 ? 21.319 0.873 -42.522 1.00 71.69 101 LYS A O 1
ATOM 731 N N . ASP A 1 102 ? 19.636 1.303 -43.971 1.00 64.44 102 ASP A N 1
ATOM 732 C CA . ASP A 1 102 ? 20.396 1.147 -45.206 1.00 64.44 102 ASP A CA 1
ATOM 733 C C . ASP A 1 102 ? 21.712 1.948 -45.222 1.00 64.44 102 ASP A C 1
ATOM 735 O O . ASP A 1 102 ? 21.978 2.829 -44.401 1.00 64.44 102 ASP A O 1
ATOM 739 N N . ASP A 1 103 ? 22.556 1.649 -46.206 1.00 61.62 103 ASP A N 1
ATOM 740 C CA . ASP A 1 103 ? 23.857 2.285 -46.412 1.00 61.62 103 ASP A CA 1
ATOM 741 C C . ASP A 1 103 ? 23.779 3.780 -46.805 1.00 61.62 103 ASP A C 1
ATOM 743 O O . ASP A 1 103 ? 24.803 4.384 -47.148 1.00 61.62 103 ASP A O 1
ATOM 747 N N . GLY A 1 104 ? 22.583 4.378 -46.713 1.00 66.75 104 GLY A N 1
ATOM 748 C CA . GLY A 1 104 ? 22.241 5.762 -47.006 1.00 66.75 104 GLY A CA 1
ATOM 749 C C . GLY A 1 104 ? 22.705 6.756 -45.938 1.00 66.75 104 GLY A C 1
ATOM 750 O O . GLY A 1 104 ? 23.867 6.779 -45.551 1.00 66.75 104 GLY A O 1
ATOM 751 N N . THR A 1 105 ? 21.835 7.676 -45.508 1.00 62.12 105 THR A N 1
ATOM 752 C CA . THR A 1 105 ? 22.229 8.857 -44.701 1.00 62.12 105 THR A CA 1
ATOM 753 C C . THR A 1 105 ? 21.794 8.819 -43.239 1.00 62.12 105 THR A C 1
ATOM 755 O O . THR A 1 105 ? 22.083 9.764 -42.510 1.00 62.12 105 THR A O 1
ATOM 758 N N . THR A 1 106 ? 21.057 7.790 -42.816 1.00 64.25 106 THR A N 1
ATOM 759 C CA . THR A 1 106 ? 20.335 7.811 -41.529 1.00 64.25 106 THR A CA 1
ATOM 760 C C . THR A 1 106 ? 20.794 6.768 -40.511 1.00 64.25 106 THR A C 1
ATOM 762 O O . THR A 1 106 ? 20.346 6.834 -39.372 1.00 64.25 106 THR A O 1
ATOM 765 N N . GLY A 1 107 ? 21.681 5.840 -40.883 1.00 68.62 107 GLY A N 1
ATOM 766 C CA . GLY A 1 107 ? 22.277 4.872 -39.956 1.00 68.62 107 GLY A CA 1
ATOM 767 C C . GLY A 1 107 ? 23.446 5.445 -39.144 1.00 68.62 107 GLY A C 1
ATOM 768 O O . GLY A 1 107 ? 24.052 6.451 -39.516 1.00 68.62 107 GLY A O 1
ATOM 769 N N . ILE A 1 108 ? 23.805 4.770 -38.047 1.00 70.00 108 ILE A N 1
ATOM 770 C CA . ILE A 1 108 ? 24.946 5.148 -37.181 1.00 70.00 108 ILE A CA 1
ATOM 771 C C . ILE A 1 108 ? 26.281 5.065 -37.948 1.00 70.00 108 ILE A C 1
ATOM 773 O O . ILE A 1 108 ? 27.182 5.872 -37.722 1.00 70.00 108 ILE A O 1
ATOM 777 N N . TYR A 1 109 ? 26.386 4.128 -38.896 1.00 68.94 109 TYR A N 1
ATOM 778 C CA . TYR A 1 109 ? 27.505 4.007 -39.829 1.00 68.94 109 TYR A CA 1
ATOM 779 C C . TYR A 1 109 ? 26.985 4.055 -41.263 1.00 68.94 109 TYR A C 1
ATOM 781 O O . TYR A 1 109 ? 26.487 3.067 -41.792 1.00 68.94 109 TYR A O 1
ATOM 789 N N . THR A 1 110 ? 27.109 5.217 -41.898 1.00 77.44 110 THR A N 1
ATOM 790 C CA . THR A 1 110 ? 26.738 5.389 -43.305 1.00 77.44 110 THR A CA 1
ATOM 791 C C . THR A 1 110 ? 27.919 5.045 -44.201 1.00 77.44 110 THR A C 1
ATOM 793 O O . THR A 1 110 ? 29.047 5.474 -43.937 1.00 77.44 110 THR A O 1
ATOM 796 N N . LYS A 1 111 ? 27.677 4.322 -45.300 1.00 78.44 111 LYS A N 1
ATOM 797 C CA . LYS A 1 111 ? 28.724 4.019 -46.288 1.00 78.44 111 LYS A CA 1
ATOM 798 C C . LYS A 1 111 ? 29.352 5.298 -46.831 1.00 78.44 111 LYS A C 1
ATOM 800 O O . LYS A 1 111 ? 30.568 5.412 -46.866 1.00 78.44 111 LYS A O 1
ATOM 805 N N . LYS A 1 112 ? 28.531 6.318 -47.098 1.00 80.38 112 LYS A N 1
ATOM 806 C CA . LYS A 1 112 ? 28.996 7.662 -47.472 1.00 80.38 112 LYS A CA 1
ATOM 807 C C . LYS A 1 112 ? 29.937 8.283 -46.431 1.00 80.38 112 LYS A C 1
ATOM 809 O O . LYS A 1 112 ? 30.921 8.914 -46.802 1.00 80.38 112 LYS A O 1
ATOM 814 N N . GLY A 1 113 ? 29.635 8.144 -45.139 1.00 80.69 113 GLY A N 1
ATOM 815 C CA . GLY A 1 113 ? 30.498 8.639 -44.065 1.00 80.69 113 GLY A CA 1
ATOM 816 C C . GLY A 1 113 ? 31.850 7.925 -44.038 1.00 80.69 113 GLY A C 1
ATOM 817 O O . GLY A 1 113 ? 32.885 8.581 -43.937 1.00 80.69 113 GLY A O 1
ATOM 818 N N . VAL A 1 114 ? 31.837 6.599 -44.201 1.00 84.00 114 VAL A N 1
ATOM 819 C CA . VAL A 1 114 ? 33.049 5.771 -44.290 1.00 84.00 114 VAL A CA 1
ATOM 820 C C . VAL A 1 114 ? 33.874 6.133 -45.529 1.00 84.00 114 VAL A C 1
ATOM 822 O O . VAL A 1 114 ? 35.065 6.409 -45.400 1.00 84.00 114 VAL A O 1
ATOM 825 N N . ASP A 1 115 ? 33.244 6.214 -46.700 1.00 85.31 115 ASP A N 1
ATOM 826 C CA . ASP A 1 115 ? 33.896 6.550 -47.970 1.00 85.31 115 ASP A CA 1
ATOM 827 C C . ASP A 1 115 ? 34.537 7.945 -47.923 1.00 85.31 115 ASP A C 1
ATOM 829 O O . ASP A 1 115 ? 35.676 8.124 -48.357 1.00 85.31 115 ASP A O 1
ATOM 833 N N . ASN A 1 116 ? 33.854 8.928 -47.327 1.00 85.75 116 ASN A N 1
ATOM 834 C CA . ASN A 1 116 ? 34.389 10.278 -47.152 1.00 85.75 116 ASN A CA 1
ATOM 835 C C . ASN A 1 116 ? 35.640 10.303 -46.261 1.00 85.75 116 ASN A C 1
ATOM 837 O O . ASN A 1 116 ? 36.597 11.014 -46.569 1.00 85.75 116 ASN A O 1
ATOM 841 N N . GLU A 1 117 ? 35.644 9.559 -45.151 1.00 87.06 117 GLU A N 1
ATOM 842 C CA . GLU A 1 117 ? 36.816 9.510 -44.269 1.00 87.06 117 GLU A CA 1
ATOM 843 C C . GLU A 1 117 ? 37.976 8.711 -44.867 1.00 87.06 117 GLU A C 1
ATOM 845 O O . GLU A 1 117 ? 39.137 9.091 -44.690 1.00 87.06 117 GLU A O 1
ATOM 850 N N . LEU A 1 118 ? 37.689 7.653 -45.631 1.00 87.88 118 LEU A N 1
ATOM 851 C CA . LEU A 1 118 ? 38.716 6.971 -46.417 1.00 87.88 118 LEU A CA 1
ATOM 852 C C . LEU A 1 118 ? 39.326 7.910 -47.460 1.00 87.88 118 LEU A C 1
ATOM 854 O O . LEU A 1 118 ? 40.549 7.969 -47.561 1.00 87.88 118 LEU A O 1
ATOM 858 N N . ALA A 1 119 ? 38.510 8.674 -48.190 1.00 86.50 119 ALA A N 1
ATOM 859 C CA . ALA A 1 119 ? 38.988 9.604 -49.212 1.00 86.50 119 ALA A CA 1
ATOM 860 C C . ALA A 1 119 ? 39.924 10.676 -48.632 1.00 86.50 119 ALA A C 1
ATOM 862 O O . ALA A 1 119 ? 40.988 10.918 -49.191 1.00 86.50 119 ALA A O 1
ATOM 863 N N . LYS A 1 120 ? 39.595 11.256 -47.469 1.00 83.38 120 LYS A N 1
ATOM 864 C CA . LYS A 1 120 ? 40.482 12.214 -46.780 1.00 83.38 120 LYS A CA 1
ATOM 865 C C . LYS A 1 120 ? 41.825 11.605 -46.381 1.00 83.38 120 LYS A C 1
ATOM 867 O O . LYS A 1 120 ? 42.842 12.286 -46.420 1.00 83.38 120 LYS A O 1
ATOM 872 N N . LYS A 1 121 ? 41.840 10.337 -45.957 1.00 80.19 121 LYS A N 1
ATOM 873 C CA . LYS A 1 121 ? 43.082 9.627 -45.602 1.00 80.19 121 LYS A CA 1
ATOM 874 C C . LYS A 1 121 ? 43.886 9.197 -46.829 1.00 80.19 121 LYS A C 1
ATOM 876 O O . LYS A 1 121 ? 45.105 9.101 -46.736 1.00 80.19 121 LYS A O 1
ATOM 881 N N . ALA A 1 122 ? 43.206 8.912 -47.936 1.00 76.44 122 ALA A N 1
ATOM 882 C CA . ALA A 1 122 ? 43.809 8.547 -49.211 1.00 76.44 122 ALA A CA 1
ATOM 883 C C . ALA A 1 122 ? 44.293 9.763 -50.016 1.00 76.44 122 ALA A C 1
ATOM 885 O O . ALA A 1 122 ? 44.982 9.578 -51.015 1.00 76.44 122 ALA A O 1
ATOM 886 N N . ASP A 1 123 ? 43.956 10.986 -49.601 1.00 73.94 123 ASP A N 1
ATOM 887 C CA . ASP A 1 123 ? 44.450 12.207 -50.225 1.00 73.94 123 ASP A CA 1
ATOM 888 C C . ASP A 1 123 ? 45.960 12.366 -49.971 1.00 73.94 123 ASP A C 1
ATOM 890 O O . ASP A 1 123 ? 46.422 12.898 -48.959 1.00 73.94 123 ASP A O 1
ATOM 894 N N . THR A 1 124 ? 46.747 11.846 -50.912 1.00 70.00 124 THR A N 1
ATOM 895 C CA . THR A 1 124 ? 48.207 11.900 -50.916 1.00 70.00 124 THR A CA 1
ATOM 896 C C . THR A 1 124 ? 48.749 13.144 -51.611 1.00 70.00 124 THR A C 1
ATOM 898 O O . THR A 1 124 ? 49.947 13.192 -51.876 1.00 70.00 124 THR A O 1
ATOM 901 N N . THR A 1 125 ? 47.934 14.166 -51.893 1.00 69.94 125 THR A N 1
ATOM 902 C CA . THR A 1 125 ? 48.405 15.413 -52.535 1.00 69.94 125 THR A CA 1
ATOM 903 C C . THR A 1 125 ? 49.538 16.089 -51.751 1.00 69.94 125 THR A C 1
ATOM 905 O O . THR A 1 125 ? 50.399 16.755 -52.322 1.00 69.94 125 THR A O 1
ATOM 908 N N . ALA A 1 126 ? 49.627 15.842 -50.439 1.00 63.50 126 ALA A N 1
ATOM 909 C CA . ALA A 1 126 ? 50.750 16.272 -49.608 1.00 63.50 126 ALA A CA 1
ATOM 910 C C . ALA A 1 126 ? 52.086 15.541 -49.900 1.00 63.50 126 ALA A C 1
ATOM 912 O O . ALA A 1 126 ? 53.149 16.077 -49.580 1.00 63.50 126 ALA A O 1
ATOM 913 N N . LEU A 1 127 ? 52.069 14.338 -50.492 1.00 63.81 127 LEU A N 1
ATOM 914 C CA . LEU A 1 127 ? 53.279 13.613 -50.908 1.00 63.81 127 LEU A CA 1
ATOM 915 C C . LEU A 1 127 ? 53.876 14.161 -52.210 1.00 63.81 127 LEU A C 1
ATOM 917 O O . LEU A 1 127 ? 55.102 14.179 -52.326 1.00 63.81 127 LEU A O 1
ATOM 921 N N . ASP A 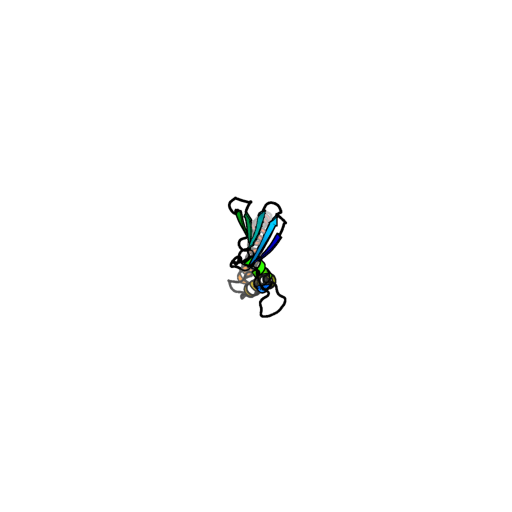1 128 ? 53.055 14.660 -53.136 1.00 62.81 128 ASP A N 1
ATOM 922 C CA . ASP A 1 128 ? 53.531 15.212 -54.414 1.00 62.81 128 ASP A CA 1
ATOM 923 C C . ASP A 1 128 ? 54.429 16.440 -54.197 1.00 62.81 128 ASP A C 1
ATOM 925 O O . ASP A 1 128 ? 55.500 16.549 -54.792 1.00 62.81 128 ASP A O 1
ATOM 929 N N . ASN A 1 129 ? 54.087 17.288 -53.222 1.00 59.69 129 ASN A N 1
ATOM 930 C CA . ASN A 1 129 ? 54.915 18.431 -52.817 1.00 59.69 129 ASN A CA 1
ATOM 931 C C . ASN A 1 129 ? 56.260 18.021 -52.191 1.00 59.69 129 ASN A C 1
ATOM 933 O O . ASN A 1 129 ? 57.216 18.792 -52.211 1.00 59.69 129 ASN A O 1
ATOM 937 N N . LYS A 1 130 ? 56.359 16.813 -51.623 1.00 61.12 130 LYS A N 1
ATOM 938 C CA . LYS A 1 130 ? 57.609 16.284 -51.053 1.00 61.12 130 LYS A CA 1
ATOM 939 C C . LYS A 1 130 ? 58.475 15.581 -52.106 1.00 61.12 130 LYS A C 1
ATOM 941 O O . LYS A 1 130 ? 59.672 15.393 -51.885 1.00 61.12 130 LYS A O 1
ATOM 946 N N . ALA A 1 131 ? 57.878 15.187 -53.230 1.00 62.28 131 ALA A N 1
ATOM 947 C CA . ALA A 1 131 ? 58.556 14.584 -54.371 1.00 62.28 131 ALA A CA 1
ATOM 948 C C . ALA A 1 131 ? 59.055 15.617 -55.397 1.00 62.28 131 ALA A C 1
ATOM 950 O O . ALA A 1 131 ? 59.774 15.229 -56.322 1.00 62.28 131 ALA A O 1
ATOM 951 N N . ASP A 1 132 ? 58.724 16.903 -55.234 1.00 68.75 132 ASP A N 1
ATOM 952 C CA . ASP A 1 132 ? 59.218 17.970 -56.102 1.00 68.75 132 ASP A CA 1
ATOM 953 C C . ASP A 1 132 ? 60.745 18.132 -55.968 1.00 68.75 132 ASP A C 1
ATOM 955 O O . ASP A 1 132 ? 61.283 18.781 -55.069 1.00 68.75 132 ASP A O 1
ATOM 959 N N . LYS A 1 133 ? 61.462 17.488 -56.894 1.00 72.00 133 LYS A N 1
ATOM 960 C CA . LYS A 1 133 ? 62.919 17.560 -57.049 1.00 72.00 133 LYS A CA 1
ATOM 961 C C . LYS A 1 133 ? 63.344 18.688 -57.989 1.00 72.00 133 LYS A C 1
ATOM 963 O O . LYS A 1 133 ? 64.515 18.723 -58.357 1.00 72.00 133 LYS A O 1
ATOM 968 N N . SER A 1 134 ? 62.445 19.592 -58.391 1.00 78.12 134 SER A N 1
ATOM 969 C CA . SER A 1 134 ? 62.746 20.682 -59.329 1.00 78.12 134 SER A CA 1
ATOM 970 C C . SER A 1 134 ? 63.964 21.498 -58.889 1.00 78.12 134 SER A C 1
ATOM 972 O O . SER A 1 134 ? 64.877 21.730 -59.684 1.00 78.12 134 SER A O 1
ATOM 974 N N . TYR A 1 135 ? 64.057 21.812 -57.593 1.00 71.88 135 TYR A N 1
ATOM 975 C CA . TYR A 1 135 ? 65.227 22.487 -57.029 1.00 71.88 135 TYR A CA 1
ATOM 976 C C . TYR A 1 135 ? 66.518 21.661 -57.180 1.00 71.88 135 TYR A C 1
ATOM 978 O O . TYR A 1 135 ? 67.518 22.159 -57.689 1.00 71.88 135 TYR A O 1
ATOM 986 N N . VAL A 1 136 ? 66.498 20.374 -56.811 1.00 77.44 136 VAL A N 1
ATOM 987 C CA . VAL A 1 136 ? 67.670 19.480 -56.917 1.00 77.44 136 VAL A CA 1
ATOM 988 C C . VAL A 1 136 ? 68.105 19.296 -58.374 1.00 77.44 136 VAL A C 1
ATOM 990 O O . VAL A 1 136 ? 69.296 19.337 -58.668 1.00 77.44 136 VAL A O 1
ATOM 993 N N . ASN A 1 137 ? 67.153 19.126 -59.292 1.00 82.31 137 ASN A N 1
ATOM 994 C CA . ASN A 1 137 ? 67.418 18.973 -60.721 1.00 82.31 137 ASN A CA 1
ATOM 995 C C . ASN A 1 137 ? 68.027 20.244 -61.327 1.00 82.31 137 ASN A C 1
ATOM 997 O O . ASN A 1 137 ? 68.944 20.148 -62.139 1.00 82.31 137 ASN A O 1
ATOM 1001 N N . THR A 1 138 ? 67.551 21.419 -60.906 1.00 83.19 138 THR A N 1
ATOM 1002 C CA . THR A 1 138 ? 68.094 22.716 -61.336 1.00 83.19 138 THR A CA 1
ATOM 1003 C C . THR A 1 138 ? 69.542 22.881 -60.875 1.00 83.19 138 THR A C 1
ATOM 1005 O O . THR A 1 138 ? 70.417 23.210 -61.671 1.00 83.19 138 THR A O 1
ATOM 1008 N N . GLU A 1 139 ? 69.826 22.575 -59.609 1.00 84.31 139 GLU A N 1
ATOM 1009 C CA . GLU A 1 139 ? 71.181 22.646 -59.053 1.00 84.31 139 GLU A CA 1
ATOM 1010 C C . GLU A 1 139 ? 72.144 21.629 -59.688 1.00 84.31 139 GLU A C 1
ATOM 1012 O O . GLU A 1 139 ? 73.318 21.939 -59.887 1.00 84.31 139 GLU A O 1
ATOM 1017 N N . LEU A 1 140 ? 71.674 20.424 -60.036 1.00 83.62 140 LEU A N 1
ATOM 1018 C CA . LEU A 1 140 ? 72.480 19.448 -60.779 1.00 83.62 140 LEU A CA 1
ATOM 1019 C C . LEU A 1 140 ? 72.793 19.933 -62.198 1.00 83.62 140 LEU A C 1
ATOM 1021 O O . LEU A 1 140 ? 73.937 19.818 -62.627 1.00 83.62 140 LEU A O 1
ATOM 1025 N N . ALA A 1 141 ? 71.805 20.480 -62.909 1.00 85.88 141 ALA A N 1
ATOM 1026 C CA . ALA A 1 141 ? 71.992 21.004 -64.261 1.00 85.88 141 ALA A CA 1
ATOM 1027 C C . ALA A 1 141 ? 72.975 22.185 -64.294 1.00 85.88 141 ALA A C 1
ATOM 1029 O O . ALA A 1 141 ? 73.763 22.288 -65.222 1.00 85.88 141 ALA A O 1
ATOM 1030 N N . ASN A 1 142 ? 72.982 23.029 -63.258 1.00 81.44 142 ASN A N 1
ATOM 1031 C CA . ASN A 1 142 ? 73.949 24.123 -63.123 1.00 81.44 142 ASN A CA 1
ATOM 1032 C C . ASN A 1 142 ? 75.381 23.651 -62.803 1.00 81.44 142 ASN A C 1
ATOM 1034 O O . ASN A 1 142 ? 76.318 24.442 -62.909 1.00 81.44 142 ASN A O 1
ATOM 1038 N N . LYS A 1 143 ? 75.561 22.397 -62.364 1.00 78.56 143 LYS A N 1
ATOM 1039 C CA . LYS A 1 143 ? 76.869 21.806 -62.026 1.00 78.56 143 LYS A CA 1
ATOM 1040 C C . LYS A 1 143 ? 77.442 20.884 -63.109 1.00 78.56 143 LYS A C 1
ATOM 1042 O O . LYS A 1 143 ? 78.606 20.504 -62.977 1.00 78.56 143 LYS A O 1
ATOM 1047 N N . ALA A 1 144 ? 76.638 20.487 -64.095 1.00 65.19 144 ALA A N 1
ATOM 1048 C CA . ALA A 1 144 ? 77.048 19.671 -65.241 1.00 65.19 144 ALA A CA 1
ATOM 1049 C C . ALA A 1 144 ? 77.587 20.552 -66.376 1.00 65.19 144 ALA A C 1
ATOM 1051 O O . ALA A 1 144 ? 78.519 20.084 -67.067 1.00 65.19 144 ALA A O 1
#

Sequence (144 aa):
MVASLKFESAAGTAAATLTEVKLVTLADNTDNKYTLDITTDDLKVAYTPNGGQAKEYTVNGLAAALGKLLTIDGSTAGKSVLAEEVAKKPVVEALIPELAKDDGTTGIYTKKGVDNELAKKADTTALDNKADKSYVNTELANKA